Protein AF-A0AAE0DUP1-F1 (afdb_monomer)

Secondary structure (DSSP, 8-state):
-------TTGGGS-BHHHHHHHHHHTT--HHHHHHHHHHHHH--BPPEETTEEPPPBP-SB---

Radius of gyration: 15.18 Å; Cα contacts (8 Å, |Δi|>4): 55; chains: 1; bounding box: 31×41×35 Å

Foldseek 3Di:
DDDDDDDDQPQQAAQLVNVLVVCVVVPHDPVVSVVVSVVLQPDWDFDQDPNDTDDTDRRNGGRD

pLDDT: mean 71.62, std 11.89, range [48.78, 91.0]

Solvent-accessible surface area (backbone atoms only — not comparable to full-atom values): 4032 Å² total; per-residue (Å²): 140,86,85,84,84,78,66,84,60,56,49,60,64,38,45,56,71,57,52,52,52,50,42,52,73,72,65,53,54,68,72,57,52,50,52,53,52,50,54,58,57,65,48,64,46,59,55,72,57,95,89,39,78,42,78,70,40,70,56,80,45,33,73,122

Mean predicted aligned error: 10.27 Å

Structure (mmCIF, N/CA/C/O backbone):
data_AF-A0AAE0DUP1-F1
#
_entry.id   AF-A0AAE0DUP1-F1
#
loop_
_atom_site.group_PDB
_atom_site.id
_atom_site.type_symbol
_atom_site.label_atom_id
_atom_site.label_alt_id
_atom_site.label_comp_id
_atom_site.label_asym_id
_atom_site.label_entity_id
_atom_site.label_seq_id
_atom_site.pdbx_PDB_ins_code
_atom_site.Cartn_x
_atom_site.Cartn_y
_atom_site.Cartn_z
_atom_site.occupancy
_atom_site.B_iso_or_equiv
_atom_site.auth_seq_id
_atom_site.auth_comp_id
_atom_site.auth_asym_id
_atom_site.auth_atom_id
_atom_site.pdbx_PDB_model_num
ATOM 1 N N . MET A 1 1 ? 2.877 -30.802 16.181 1.00 48.78 1 MET A N 1
ATOM 2 C CA . MET A 1 1 ? 3.085 -30.495 14.748 1.00 48.78 1 MET A CA 1
ATOM 3 C C . MET A 1 1 ? 3.332 -29.005 14.621 1.00 48.78 1 MET A C 1
ATOM 5 O O . MET A 1 1 ? 2.499 -28.243 15.086 1.00 48.78 1 MET A O 1
ATOM 9 N N . ALA A 1 2 ? 4.467 -28.595 14.060 1.00 59.78 2 ALA A N 1
ATOM 10 C CA . ALA A 1 2 ? 4.743 -27.195 13.751 1.00 59.78 2 ALA A CA 1
ATOM 11 C C . ALA A 1 2 ? 4.728 -27.039 12.228 1.00 59.78 2 ALA A C 1
ATOM 13 O O . ALA A 1 2 ? 5.475 -27.728 11.536 1.00 59.78 2 ALA A O 1
ATOM 14 N N . ILE A 1 3 ? 3.847 -26.184 11.710 1.00 61.47 3 ILE A N 1
ATOM 15 C CA . ILE A 1 3 ? 3.752 -25.890 10.278 1.00 61.47 3 ILE A CA 1
ATOM 16 C C . ILE A 1 3 ? 4.476 -24.567 10.047 1.00 61.47 3 ILE A C 1
ATOM 18 O O . ILE A 1 3 ? 4.051 -23.526 10.546 1.00 61.47 3 ILE A O 1
ATOM 22 N N . LYS A 1 4 ? 5.587 -24.612 9.309 1.00 64.38 4 LYS A N 1
ATOM 23 C CA . LYS A 1 4 ? 6.313 -23.417 8.878 1.00 64.38 4 LYS A CA 1
ATOM 24 C C . LYS A 1 4 ? 5.712 -22.945 7.556 1.00 64.38 4 LYS A C 1
ATOM 26 O O . LYS A 1 4 ? 5.875 -23.605 6.535 1.00 64.38 4 LYS A O 1
ATOM 31 N N . LEU A 1 5 ? 4.998 -21.826 7.591 1.00 73.69 5 LEU A N 1
ATOM 32 C CA . LEU A 1 5 ? 4.489 -21.161 6.394 1.00 73.69 5 LEU A CA 1
ATOM 33 C C . LEU A 1 5 ? 5.564 -20.201 5.883 1.00 73.69 5 LEU A C 1
ATOM 35 O O . LEU A 1 5 ? 5.772 -19.135 6.455 1.00 73.69 5 LEU A O 1
ATOM 39 N N . ASP A 1 6 ? 6.266 -20.606 4.829 1.00 69.38 6 ASP A N 1
ATOM 40 C CA . ASP A 1 6 ? 7.192 -19.741 4.100 1.00 69.38 6 ASP A CA 1
ATOM 41 C C . ASP A 1 6 ? 6.456 -19.129 2.900 1.00 69.38 6 ASP A C 1
ATOM 43 O O . ASP A 1 6 ? 5.984 -19.844 2.013 1.00 69.38 6 ASP A O 1
ATOM 47 N N . MET A 1 7 ? 6.295 -17.804 2.891 1.00 65.31 7 MET A N 1
ATOM 48 C CA . MET A 1 7 ? 5.728 -17.085 1.750 1.00 65.31 7 MET A CA 1
ATOM 49 C C . MET A 1 7 ? 6.858 -16.586 0.855 1.00 65.31 7 MET A C 1
ATOM 51 O O . MET A 1 7 ? 7.413 -15.504 1.064 1.00 65.31 7 MET A O 1
ATOM 55 N N . SER A 1 8 ? 7.168 -17.357 -0.187 1.00 57.41 8 SER A N 1
ATOM 56 C CA . SER A 1 8 ? 8.096 -16.910 -1.224 1.00 57.41 8 SER A CA 1
ATOM 57 C C . SER A 1 8 ? 7.592 -15.606 -1.849 1.00 57.41 8 SER A C 1
ATOM 59 O O . SER A 1 8 ? 6.468 -15.543 -2.356 1.00 57.41 8 SER A O 1
ATOM 61 N N . LYS A 1 9 ? 8.438 -14.566 -1.822 1.00 61.22 9 LYS A N 1
ATOM 62 C CA . LYS A 1 9 ? 8.157 -13.239 -2.398 1.00 61.22 9 LYS A CA 1
ATOM 63 C C . LYS A 1 9 ? 6.925 -12.547 -1.801 1.00 61.22 9 LYS A C 1
ATOM 65 O O . LYS A 1 9 ? 6.152 -11.925 -2.529 1.00 61.22 9 LYS A O 1
ATOM 70 N N . ALA A 1 10 ? 6.751 -12.638 -0.481 1.00 59.94 10 ALA A N 1
ATOM 71 C CA . ALA A 1 10 ? 5.646 -12.005 0.243 1.00 59.94 10 ALA A CA 1
ATOM 72 C C . ALA A 1 10 ? 5.450 -10.530 -0.148 1.00 59.94 10 ALA A C 1
ATOM 74 O O . ALA A 1 10 ? 4.333 -10.119 -0.440 1.00 59.94 10 ALA A O 1
ATOM 75 N N . TYR A 1 11 ? 6.546 -9.775 -0.256 1.00 60.78 11 TYR A N 1
ATOM 76 C CA . TYR A 1 11 ? 6.512 -8.358 -0.606 1.00 60.78 11 TYR A CA 1
ATOM 77 C C . TYR A 1 11 ? 6.226 -8.078 -2.081 1.00 60.78 11 TYR A C 1
ATOM 79 O O . TYR A 1 11 ? 5.673 -7.030 -2.355 1.00 60.78 11 TYR A O 1
ATOM 87 N N . ASP A 1 12 ? 6.512 -8.977 -3.029 1.00 63.66 12 ASP A N 1
ATOM 88 C CA . ASP A 1 12 ? 6.220 -8.729 -4.456 1.00 63.66 12 ASP A CA 1
ATOM 89 C C . ASP A 1 12 ? 4.735 -8.984 -4.794 1.00 63.66 12 ASP A C 1
ATOM 91 O O . ASP A 1 12 ? 4.239 -8.569 -5.840 1.00 6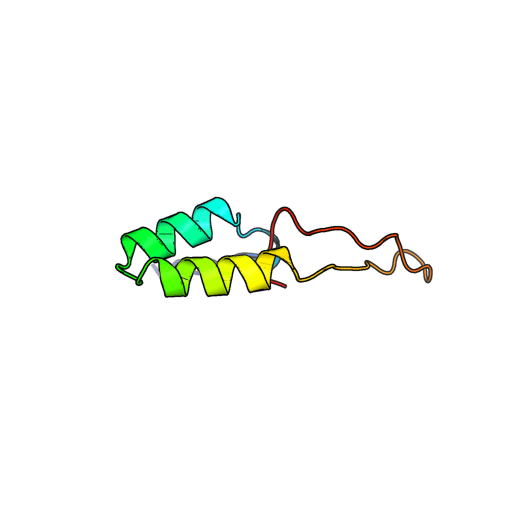3.66 12 ASP A O 1
ATOM 95 N N . ARG A 1 13 ? 4.019 -9.713 -3.927 1.00 64.25 13 ARG A N 1
ATOM 96 C CA . ARG A 1 13 ? 2.650 -10.192 -4.181 1.00 64.25 13 ARG A CA 1
ATOM 97 C C . ARG A 1 13 ? 1.574 -9.479 -3.374 1.00 64.25 13 ARG A C 1
ATOM 99 O O . ARG A 1 13 ? 0.404 -9.808 -3.546 1.00 64.25 13 ARG A O 1
ATOM 106 N N . VAL A 1 14 ? 1.940 -8.535 -2.507 1.00 69.12 14 VAL A N 1
ATOM 107 C CA . VAL A 1 14 ? 0.946 -7.774 -1.743 1.00 69.12 14 VAL A CA 1
ATOM 108 C C . VAL A 1 14 ? 0.090 -6.963 -2.710 1.00 69.12 14 VAL A C 1
ATOM 110 O O . VAL A 1 14 ? 0.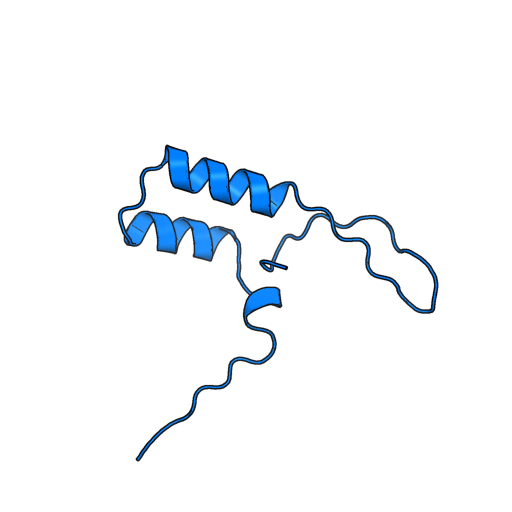587 -6.085 -3.414 1.00 69.12 14 VAL A O 1
ATOM 113 N N . GLU A 1 15 ? -1.205 -7.255 -2.751 1.00 73.50 15 GLU A N 1
ATOM 114 C CA . GLU A 1 15 ? -2.167 -6.405 -3.442 1.00 73.50 15 GLU A CA 1
ATOM 115 C C . GLU A 1 15 ? -2.386 -5.133 -2.622 1.00 73.50 15 GLU A C 1
ATOM 117 O O . GLU A 1 15 ? -2.644 -5.187 -1.420 1.00 73.50 15 GLU A O 1
ATOM 122 N N . LEU A 1 16 ? -2.263 -3.973 -3.266 1.00 75.00 16 LEU A N 1
ATOM 123 C CA . LEU A 1 16 ? -2.330 -2.682 -2.576 1.00 75.00 16 LEU A CA 1
ATOM 124 C C . LEU A 1 16 ? -3.715 -2.429 -1.968 1.00 75.00 16 LEU A C 1
ATOM 126 O O . LEU A 1 16 ? -3.818 -1.972 -0.835 1.00 75.00 16 LEU A O 1
ATOM 130 N N . ASP A 1 17 ? -4.768 -2.834 -2.677 1.00 78.56 17 ASP A N 1
ATOM 131 C CA . ASP A 1 17 ? -6.149 -2.812 -2.181 1.00 78.56 17 ASP A CA 1
ATOM 132 C C . ASP A 1 17 ? -6.329 -3.697 -0.931 1.00 78.56 17 ASP A C 1
ATOM 134 O O . ASP A 1 17 ? -7.030 -3.329 0.013 1.00 78.56 17 ASP A O 1
ATOM 138 N N . PHE A 1 18 ? -5.627 -4.835 -0.864 1.00 81.50 18 PHE A N 1
ATOM 139 C CA . PHE A 1 18 ? -5.618 -5.677 0.330 1.00 81.50 18 PHE A CA 1
ATOM 140 C C . PHE A 1 18 ? -4.909 -4.985 1.498 1.00 81.50 18 PHE A C 1
ATOM 142 O O . PHE A 1 18 ? -5.424 -5.000 2.615 1.00 81.50 18 PHE A O 1
ATOM 149 N N . LEU A 1 19 ? -3.762 -4.343 1.254 1.00 82.06 19 LEU A N 1
ATOM 150 C CA . LEU A 1 19 ? -3.045 -3.596 2.286 1.00 82.06 19 LEU A CA 1
ATOM 151 C C . LEU A 1 19 ? -3.907 -2.456 2.848 1.00 82.06 19 LEU A C 1
ATOM 153 O O . LEU A 1 19 ? -4.008 -2.318 4.066 1.00 82.06 19 LEU A O 1
ATOM 157 N N . GLU A 1 20 ? -4.565 -1.681 1.983 1.00 84.19 20 GLU A N 1
ATOM 158 C CA . GLU A 1 20 ? -5.472 -0.601 2.386 1.00 84.19 20 GLU A CA 1
ATOM 159 C C . GLU A 1 20 ? -6.605 -1.123 3.275 1.00 84.19 20 GLU A C 1
ATOM 161 O O . GLU A 1 20 ? -6.835 -0.608 4.373 1.00 84.19 20 GLU A O 1
ATOM 166 N N . LYS A 1 21 ? -7.264 -2.208 2.851 1.00 86.38 21 LYS A N 1
ATOM 167 C CA . LYS A 1 21 ? -8.347 -2.849 3.609 1.00 86.38 21 LYS A CA 1
ATOM 168 C C . LYS A 1 21 ? -7.875 -3.409 4.946 1.00 86.38 21 LYS A C 1
ATOM 170 O O . LYS A 1 21 ? -8.596 -3.300 5.937 1.00 86.38 21 LYS A O 1
ATOM 175 N N . VAL A 1 22 ? -6.675 -3.987 5.006 1.00 89.06 22 VAL A N 1
ATOM 176 C CA . VAL A 1 22 ? -6.084 -4.476 6.260 1.00 89.06 22 VAL A CA 1
ATOM 177 C C . VAL A 1 22 ? -5.786 -3.315 7.201 1.00 89.06 22 VAL A C 1
ATOM 179 O O . VAL A 1 22 ? -6.159 -3.385 8.368 1.00 89.06 22 VAL A O 1
ATOM 182 N N . MET A 1 23 ? -5.184 -2.228 6.713 1.00 86.62 23 MET A N 1
ATOM 183 C CA . MET A 1 23 ? -4.915 -1.047 7.536 1.00 86.62 23 MET A CA 1
ATOM 184 C C . MET A 1 23 ? -6.216 -0.394 8.029 1.00 86.62 23 MET A C 1
ATOM 186 O O . MET A 1 23 ? -6.327 -0.037 9.201 1.00 86.62 23 MET A O 1
ATOM 190 N N . SER A 1 24 ? -7.242 -0.325 7.181 1.00 88.56 24 SER A N 1
ATOM 191 C CA . SER A 1 24 ? -8.571 0.145 7.582 1.00 88.56 24 SER A CA 1
ATOM 192 C C . SER A 1 24 ? -9.172 -0.742 8.679 1.00 88.56 24 SER A C 1
ATOM 194 O O . SER A 1 24 ? -9.629 -0.246 9.708 1.00 88.56 24 SER A O 1
ATOM 196 N N . ARG A 1 25 ? -9.083 -2.068 8.526 1.00 88.88 25 ARG A N 1
ATOM 197 C CA . ARG A 1 25 ? -9.599 -3.033 9.507 1.00 88.88 25 ARG A CA 1
ATOM 198 C C . ARG A 1 25 ? -8.822 -3.049 10.825 1.00 88.88 25 ARG A C 1
ATOM 200 O O . ARG A 1 25 ? -9.406 -3.350 11.861 1.00 88.88 25 ARG A O 1
ATOM 207 N N . LEU A 1 26 ? -7.529 -2.731 10.797 1.00 89.50 26 LEU A N 1
ATOM 208 C CA . LEU A 1 26 ? -6.691 -2.589 11.991 1.00 89.50 26 LEU A CA 1
ATOM 209 C C . LEU A 1 26 ? -6.949 -1.275 12.751 1.00 89.50 26 LEU A C 1
ATOM 211 O O . LEU A 1 26 ? -6.398 -1.090 13.832 1.00 89.50 26 LEU A O 1
ATOM 215 N N . GLY A 1 27 ? -7.797 -0.385 12.223 1.00 91.00 27 GLY A N 1
ATOM 216 C CA . GLY A 1 27 ? -8.183 0.861 12.888 1.00 91.00 27 GLY A CA 1
ATOM 217 C C . GLY A 1 27 ? -7.205 2.014 12.666 1.00 91.00 27 GLY A C 1
ATOM 218 O O . GLY A 1 27 ? -7.211 2.975 13.435 1.00 91.00 27 GLY A O 1
ATOM 219 N N . PHE A 1 28 ? -6.362 1.945 11.631 1.00 88.25 28 PHE A N 1
ATOM 220 C CA . PHE A 1 28 ? -5.523 3.083 11.267 1.00 88.25 28 PHE A CA 1
ATOM 221 C C . PHE A 1 28 ? -6.385 4.260 10.789 1.00 88.25 28 PHE A C 1
ATOM 223 O O . PHE A 1 28 ? -7.405 4.093 10.122 1.00 88.25 28 PHE A O 1
ATOM 230 N N . LEU A 1 29 ? -5.953 5.480 11.114 1.00 90.56 29 LEU A N 1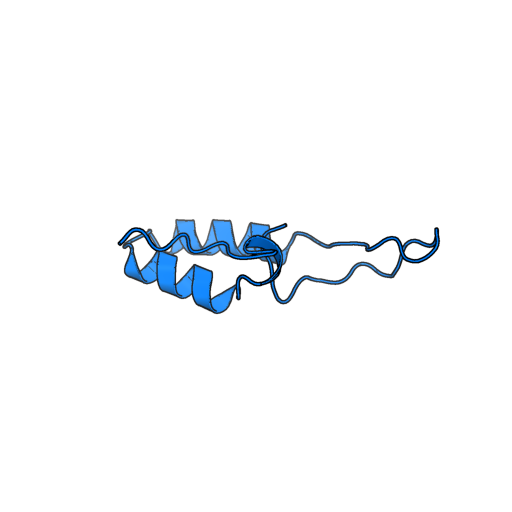
ATOM 231 C CA . LEU A 1 29 ? -6.608 6.705 10.658 1.00 90.56 29 LEU A CA 1
ATOM 232 C C . LEU A 1 29 ? -6.543 6.808 9.130 1.00 90.56 29 LEU A C 1
ATOM 234 O O . LEU A 1 29 ? -5.465 6.675 8.551 1.00 90.56 29 LEU A O 1
ATOM 238 N N . ASN A 1 30 ? -7.660 7.156 8.487 1.00 87.56 30 ASN A N 1
ATOM 239 C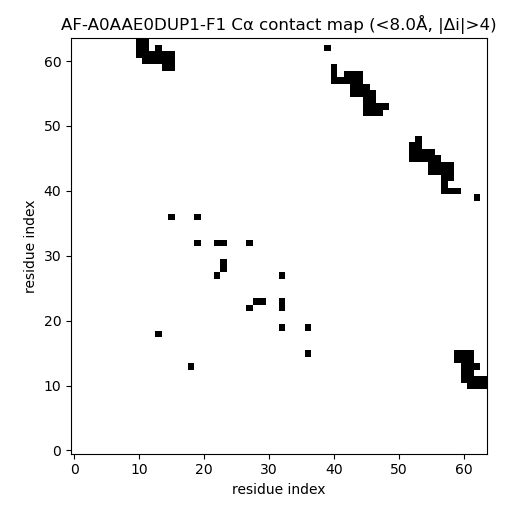 CA . ASN A 1 30 ? -7.753 7.277 7.024 1.00 87.56 30 ASN A CA 1
ATOM 240 C C . ASN A 1 30 ? -6.665 8.178 6.414 1.00 87.56 30 ASN A C 1
ATOM 242 O O . ASN A 1 30 ? -6.118 7.859 5.364 1.00 87.56 30 ASN A O 1
ATOM 246 N N . GLY A 1 31 ? -6.291 9.274 7.086 1.00 89.56 31 GLY A N 1
ATOM 247 C CA . GLY A 1 31 ? -5.204 10.144 6.618 1.00 89.56 31 GLY A CA 1
ATOM 248 C C . GLY A 1 31 ? -3.828 9.467 6.634 1.00 89.56 31 GLY A C 1
ATOM 249 O O . GLY A 1 31 ? -2.986 9.744 5.782 1.00 89.56 31 GLY A O 1
ATOM 250 N N . TRP A 1 32 ? -3.604 8.549 7.575 1.00 87.06 32 TRP A N 1
ATOM 251 C CA . TRP A 1 32 ? -2.371 7.771 7.673 1.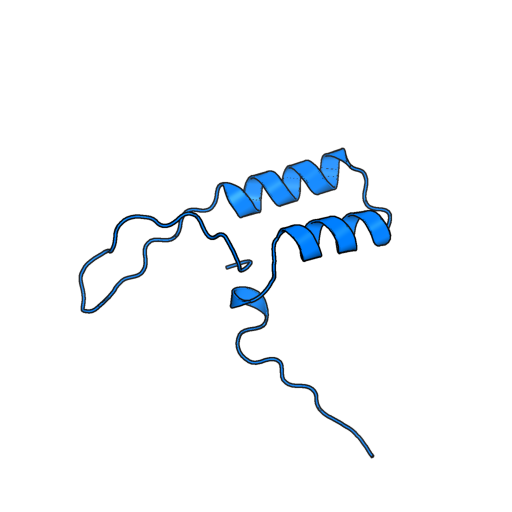00 87.06 32 TRP A CA 1
ATOM 252 C C . TRP A 1 32 ? -2.327 6.671 6.608 1.00 87.06 32 TRP A C 1
ATOM 254 O O . TRP A 1 32 ? -1.318 6.522 5.923 1.00 87.06 32 TRP A O 1
ATOM 264 N N . ILE A 1 33 ? -3.458 5.992 6.391 1.00 87.75 33 ILE A N 1
ATOM 265 C CA . ILE A 1 33 ? -3.644 5.020 5.305 1.00 87.75 33 ILE A CA 1
ATOM 266 C C . ILE A 1 33 ? -3.382 5.688 3.952 1.00 87.75 33 ILE A C 1
ATOM 268 O O . ILE A 1 33 ? -2.557 5.206 3.182 1.00 87.75 33 ILE A O 1
ATOM 272 N N . HIS A 1 34 ? -4.006 6.839 3.688 1.00 86.62 34 HIS A N 1
ATOM 273 C CA . HIS A 1 34 ? -3.833 7.573 2.434 1.00 86.62 34 HIS A CA 1
ATOM 274 C C . HIS A 1 34 ? -2.375 7.983 2.197 1.00 86.62 34 HIS A C 1
ATOM 276 O O . HIS A 1 34 ? -1.871 7.877 1.082 1.00 86.62 34 HIS A O 1
ATOM 282 N N . ARG A 1 35 ? -1.664 8.400 3.252 1.00 86.00 35 ARG A N 1
ATOM 283 C CA . ARG A 1 35 ? -0.244 8.749 3.157 1.00 86.00 35 ARG A CA 1
ATOM 284 C C . ARG A 1 35 ? 0.614 7.534 2.793 1.00 86.00 35 ARG A C 1
ATOM 286 O O . ARG A 1 35 ? 1.470 7.654 1.924 1.00 86.00 35 ARG A O 1
ATOM 293 N N . ILE A 1 36 ? 0.366 6.373 3.401 1.00 84.69 36 ILE A N 1
ATOM 294 C CA . ILE A 1 36 ? 1.072 5.127 3.063 1.00 84.69 36 ILE A CA 1
ATOM 295 C C . ILE A 1 36 ? 0.764 4.704 1.627 1.00 84.69 36 ILE A C 1
ATOM 297 O O . ILE A 1 36 ? 1.685 4.447 0.858 1.00 84.69 36 ILE A O 1
ATOM 301 N N . MET A 1 37 ? -0.510 4.705 1.236 1.00 83.06 37 MET A N 1
ATOM 302 C CA . MET A 1 37 ? -0.925 4.353 -0.123 1.00 83.06 37 MET A CA 1
ATOM 303 C C . MET A 1 37 ? -0.336 5.305 -1.171 1.00 83.06 37 MET A C 1
ATOM 305 O O . MET A 1 37 ? 0.070 4.859 -2.241 1.00 83.06 37 MET A O 1
ATOM 309 N N . SER A 1 38 ? -0.211 6.598 -0.858 1.00 81.81 38 SER A N 1
ATOM 310 C CA . SER A 1 38 ? 0.444 7.577 -1.731 1.00 81.81 38 SER A CA 1
ATOM 311 C C . SER A 1 38 ? 1.928 7.262 -1.933 1.00 81.81 38 SER A C 1
ATOM 313 O O . SER A 1 38 ? 2.396 7.275 -3.067 1.00 81.81 38 SER A O 1
ATOM 315 N N . PHE A 1 39 ? 2.663 6.896 -0.878 1.00 79.88 39 PHE A N 1
ATOM 316 C CA . PHE A 1 39 ? 4.065 6.489 -1.021 1.00 79.88 39 PHE A CA 1
ATOM 317 C C . PHE A 1 39 ? 4.216 5.219 -1.857 1.00 79.88 39 PHE A C 1
ATOM 319 O O . PHE A 1 39 ? 5.066 5.161 -2.742 1.00 79.88 39 PHE A O 1
ATOM 326 N N . VAL A 1 40 ? 3.371 4.223 -1.604 1.00 76.19 40 VAL A N 1
ATOM 327 C CA . VAL A 1 40 ? 3.455 2.921 -2.271 1.00 76.19 40 VAL A CA 1
ATOM 328 C C . VAL A 1 40 ? 3.093 3.010 -3.760 1.00 76.19 40 VAL A C 1
ATOM 330 O O . VAL A 1 40 ? 3.697 2.330 -4.580 1.00 76.19 40 VAL A O 1
ATOM 333 N N . THR A 1 41 ? 2.148 3.877 -4.131 1.00 71.19 41 THR A N 1
ATOM 334 C CA . THR A 1 41 ? 1.751 4.095 -5.537 1.00 71.19 41 THR A CA 1
ATOM 335 C C . THR A 1 41 ? 2.702 5.014 -6.306 1.00 71.19 41 THR A C 1
ATOM 337 O O . THR A 1 41 ? 2.787 4.923 -7.529 1.00 71.19 41 THR A O 1
ATOM 340 N N . MET A 1 42 ? 3.419 5.902 -5.610 1.00 67.06 42 MET A N 1
ATOM 341 C CA . MET A 1 42 ? 4.348 6.863 -6.215 1.00 67.06 42 MET A CA 1
ATOM 342 C C . MET A 1 42 ? 5.733 6.269 -6.492 1.00 67.06 42 MET A C 1
ATOM 344 O O . MET A 1 42 ? 6.484 6.781 -7.326 1.00 67.06 42 MET A O 1
ATOM 348 N N . VAL A 1 43 ? 6.080 5.179 -5.816 1.00 65.25 43 VAL A N 1
ATOM 349 C CA . VAL A 1 43 ? 7.292 4.426 -6.108 1.00 65.25 43 VAL A CA 1
ATOM 350 C C . VAL A 1 43 ? 7.169 3.800 -7.503 1.00 65.25 43 VAL A C 1
ATOM 352 O O . VAL A 1 43 ? 6.289 2.989 -7.771 1.00 65.25 43 VAL A O 1
ATOM 355 N N . SER A 1 44 ? 8.058 4.198 -8.413 1.00 58.28 44 SER A N 1
ATOM 356 C CA . SER A 1 44 ? 8.149 3.648 -9.768 1.00 58.28 44 SER A CA 1
ATOM 357 C C . SER A 1 44 ? 9.376 2.752 -9.877 1.00 58.28 44 SER A C 1
ATOM 359 O O . SER A 1 44 ? 10.489 3.146 -9.523 1.00 58.28 44 SER A O 1
ATOM 361 N N . PHE A 1 45 ? 9.177 1.529 -10.367 1.00 63.28 45 PHE A N 1
ATOM 362 C CA . PHE A 1 45 ? 10.253 0.556 -10.512 1.00 63.28 45 PHE A CA 1
ATOM 363 C C . PHE A 1 45 ? 10.714 0.470 -11.953 1.00 63.28 45 PHE A C 1
ATOM 365 O O . PHE A 1 45 ? 9.913 0.252 -12.858 1.00 63.28 45 PHE A O 1
ATOM 372 N N . SER A 1 46 ? 12.024 0.548 -12.166 1.00 56.75 46 SER A N 1
ATOM 373 C CA . SER A 1 46 ? 12.632 0.086 -13.409 1.00 56.75 46 SER A CA 1
ATOM 374 C C . SER A 1 46 ? 13.282 -1.270 -13.155 1.00 56.75 46 SER A C 1
ATOM 376 O O . SER A 1 46 ? 14.127 -1.429 -12.276 1.00 56.75 46 SER A O 1
ATOM 378 N N . SER A 1 47 ? 12.835 -2.289 -13.888 1.00 55.88 47 SER A N 1
ATOM 379 C CA . SER A 1 47 ? 13.481 -3.601 -13.852 1.00 55.88 47 SER A CA 1
ATOM 380 C C . SER A 1 47 ? 14.601 -3.631 -14.886 1.00 55.88 47 SER A C 1
ATOM 382 O O . SER A 1 47 ? 14.393 -3.294 -16.051 1.00 55.88 47 SER A O 1
ATOM 384 N N . LEU A 1 48 ? 15.795 -4.038 -14.462 1.00 64.88 48 LEU A N 1
ATOM 385 C CA . LEU A 1 48 ? 16.913 -4.316 -15.359 1.00 64.88 48 LEU A CA 1
ATOM 386 C C . LEU A 1 48 ? 16.736 -5.720 -15.939 1.00 64.88 48 LEU A C 1
ATOM 388 O O . LEU A 1 48 ? 16.908 -6.713 -15.234 1.00 64.88 48 LEU A O 1
ATOM 392 N N . VAL A 1 49 ? 16.400 -5.807 -17.225 1.0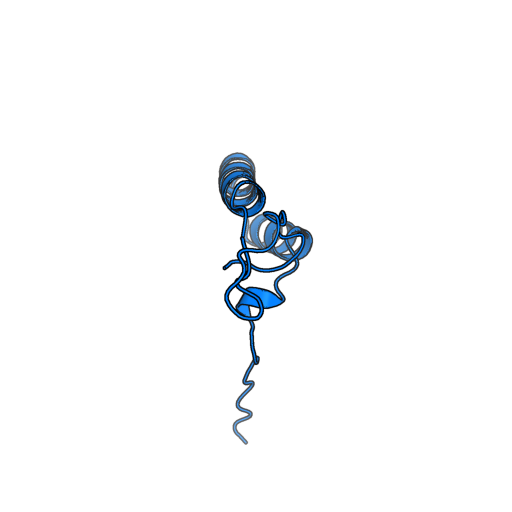0 64.81 49 VAL A N 1
ATOM 393 C CA . VAL A 1 49 ? 16.294 -7.083 -17.943 1.00 64.81 49 VAL A CA 1
ATOM 394 C C . VAL A 1 49 ? 17.435 -7.149 -18.953 1.00 64.81 49 VAL A C 1
ATOM 396 O O . VAL A 1 49 ? 17.537 -6.305 -19.842 1.00 64.81 49 VAL A 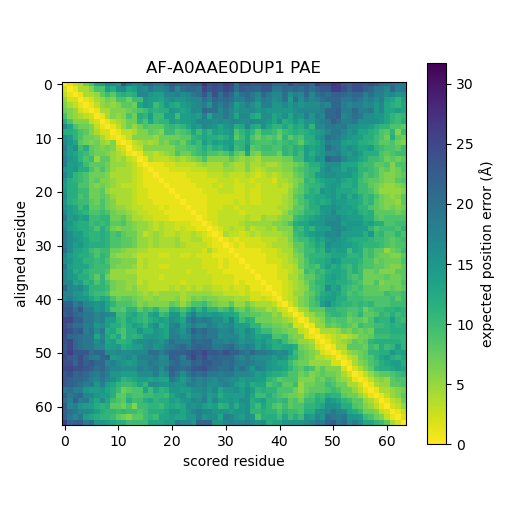O 1
ATOM 399 N N . ASN A 1 50 ? 18.325 -8.135 -18.801 1.00 69.06 50 ASN A N 1
ATOM 400 C CA . ASN A 1 50 ? 19.481 -8.356 -19.684 1.00 69.06 50 ASN A CA 1
ATOM 401 C C . ASN A 1 50 ? 20.366 -7.106 -19.889 1.00 69.06 50 ASN A C 1
ATOM 403 O O . ASN A 1 50 ? 20.789 -6.807 -21.005 1.00 69.06 50 ASN A O 1
ATOM 407 N N . GLY A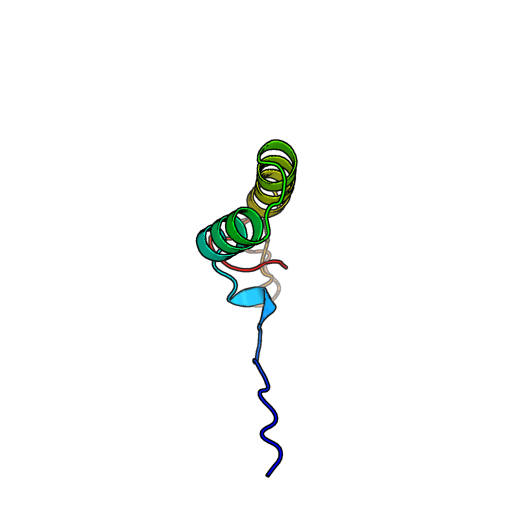 1 51 ? 20.617 -6.346 -18.815 1.00 66.25 51 GLY A N 1
ATOM 408 C CA . GLY A 1 51 ? 21.488 -5.163 -18.842 1.00 66.25 51 GLY A CA 1
ATOM 409 C C . GLY A 1 51 ? 20.861 -3.903 -19.449 1.00 66.25 51 GLY A C 1
ATOM 410 O O . GLY A 1 51 ? 21.542 -2.888 -19.563 1.00 66.25 51 GLY A O 1
ATOM 411 N N . ARG A 1 52 ? 19.572 -3.933 -19.815 1.00 60.94 52 ARG A N 1
ATOM 412 C CA . ARG A 1 52 ? 18.823 -2.750 -20.259 1.00 60.94 52 ARG A CA 1
ATOM 413 C C . ARG A 1 52 ? 17.789 -2.363 -19.209 1.00 60.94 52 ARG A C 1
ATOM 415 O O . ARG A 1 52 ? 17.056 -3.213 -18.705 1.00 60.94 52 ARG A O 1
ATOM 422 N N . VAL A 1 53 ? 17.749 -1.076 -18.876 1.00 66.94 53 VAL A N 1
ATOM 423 C CA . VAL A 1 53 ? 16.733 -0.501 -17.990 1.00 66.94 53 VAL A CA 1
ATOM 424 C C . VAL A 1 53 ? 15.410 -0.498 -18.753 1.00 66.94 53 VAL A C 1
ATOM 426 O O . VAL A 1 53 ? 15.283 0.190 -19.767 1.00 66.94 53 VAL A O 1
ATOM 429 N N . CYS A 1 54 ? 14.444 -1.307 -18.317 1.00 65.56 54 CYS A N 1
ATOM 430 C CA . CYS A 1 54 ? 13.096 -1.257 -18.871 1.00 65.56 54 CYS A CA 1
ATOM 431 C C . CYS A 1 54 ? 12.366 0.005 -18.400 1.00 65.56 54 CYS A C 1
ATOM 433 O O . CYS A 1 54 ? 12.695 0.583 -17.362 1.00 65.56 54 CYS A O 1
ATOM 435 N N . VAL A 1 55 ? 11.362 0.410 -19.184 1.00 66.31 55 VAL A N 1
ATOM 436 C CA . VAL A 1 55 ? 10.489 1.555 -18.895 1.00 66.31 55 VAL A CA 1
ATOM 437 C C . VAL A 1 55 ? 9.988 1.462 -17.447 1.00 66.31 55 VAL A C 1
ATOM 439 O O . VAL A 1 55 ? 9.613 0.364 -17.028 1.00 66.31 55 VAL A O 1
ATOM 442 N N . PRO A 1 56 ? 10.001 2.565 -16.675 1.00 61.72 56 PRO A N 1
ATOM 443 C CA . PRO A 1 56 ? 9.486 2.563 -15.315 1.00 61.72 56 PRO A CA 1
ATOM 444 C C . PRO A 1 56 ? 8.032 2.088 -15.309 1.00 61.72 56 PRO A C 1
ATOM 446 O O . PRO A 1 56 ? 7.170 2.655 -15.981 1.00 61.72 56 PRO A O 1
ATOM 449 N N . VAL A 1 57 ? 7.780 1.018 -14.562 1.00 62.28 57 VAL A N 1
ATOM 450 C CA . VAL A 1 57 ? 6.454 0.443 -14.363 1.00 62.28 57 VAL A CA 1
ATOM 451 C C . VAL A 1 57 ? 5.947 0.921 -13.012 1.00 62.28 57 VAL A C 1
ATOM 453 O O . VAL A 1 57 ? 6.648 0.823 -12.001 1.00 62.28 57 VAL A O 1
ATOM 456 N N . ILE A 1 58 ? 4.720 1.435 -12.999 1.00 61.94 58 ILE A N 1
ATOM 457 C CA . ILE A 1 58 ? 4.004 1.709 -11.756 1.00 61.94 58 ILE A CA 1
ATOM 458 C C . ILE A 1 58 ? 3.555 0.349 -11.204 1.00 61.94 58 ILE A C 1
ATOM 460 O O . ILE A 1 58 ? 2.814 -0.365 -11.889 1.00 61.94 58 ILE A O 1
ATOM 464 N N . PRO A 1 59 ? 4.021 -0.060 -10.015 1.00 61.62 59 PRO A N 1
ATOM 465 C CA . PRO A 1 59 ? 3.673 -1.350 -9.450 1.00 61.62 59 PRO A CA 1
ATOM 466 C C . PRO A 1 59 ? 2.184 -1.371 -9.100 1.00 61.62 59 PRO A C 1
ATOM 468 O O . PRO A 1 59 ? 1.720 -0.700 -8.187 1.00 61.62 59 PRO A O 1
ATOM 471 N N . SER A 1 60 ? 1.415 -2.192 -9.812 1.00 59.16 60 SER A N 1
ATOM 472 C CA . SER A 1 60 ? 0.035 -2.517 -9.429 1.00 59.16 60 SER A CA 1
ATOM 473 C C . SER A 1 60 ? -0.030 -3.498 -8.247 1.00 59.16 60 SER A C 1
ATOM 475 O O . SER A 1 60 ? -1.094 -3.703 -7.667 1.00 59.16 60 SER A O 1
ATOM 477 N N . ARG A 1 61 ? 1.092 -4.163 -7.931 1.00 58.59 61 ARG A N 1
ATOM 478 C CA . ARG A 1 61 ? 1.254 -5.159 -6.862 1.00 58.59 61 ARG A CA 1
ATOM 479 C C . ARG A 1 61 ? 2.674 -5.087 -6.296 1.00 58.59 61 ARG A C 1
ATOM 481 O O . ARG A 1 61 ? 3.618 -4.871 -7.052 1.00 58.59 61 ARG A O 1
ATOM 488 N N . GLY A 1 62 ? 2.789 -5.335 -4.997 1.00 59.41 62 GLY A N 1
ATOM 489 C CA . GLY A 1 62 ? 4.039 -5.425 -4.255 1.00 59.41 6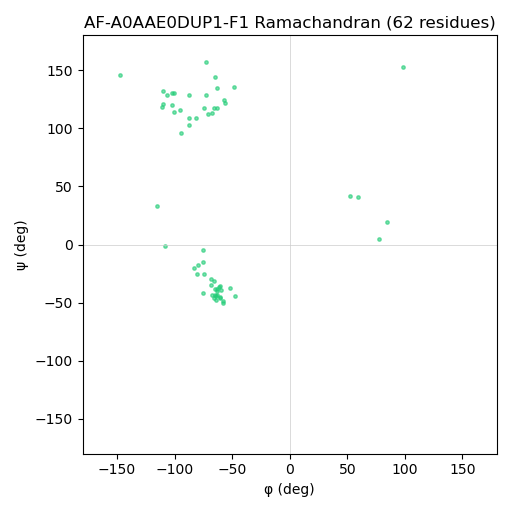2 GLY A CA 1
ATOM 490 C C . GLY A 1 62 ? 4.436 -4.148 -3.500 1.00 59.41 62 GLY A C 1
ATOM 491 O O . GLY A 1 62 ? 4.055 -3.048 -3.877 1.00 59.41 62 GLY A O 1
ATOM 492 N N . LEU A 1 63 ? 5.188 -4.325 -2.410 1.00 58.56 63 LEU A N 1
ATOM 493 C CA . LEU A 1 63 ? 5.696 -3.304 -1.477 1.00 58.56 63 LEU A CA 1
ATOM 494 C C . LEU A 1 63 ? 7.222 -3.214 -1.500 1.00 58.56 63 LEU A C 1
ATOM 496 O O . LEU A 1 63 ? 7.858 -3.039 -0.458 1.00 58.56 63 LEU A O 1
ATOM 500 N N . ARG A 1 64 ? 7.814 -3.451 -2.666 1.00 55.25 64 ARG A N 1
ATOM 501 C CA . ARG A 1 64 ? 9.250 -3.260 -2.812 1.00 55.25 64 ARG A CA 1
ATOM 502 C C . ARG A 1 64 ? 9.588 -1.784 -2.910 1.00 55.25 64 ARG A C 1
ATOM 504 O O . ARG A 1 64 ? 8.628 -1.000 -3.070 1.00 55.25 64 ARG A O 1
#

Nearest PDB structures (foldseek):
  8ibz-assembly1_C  TM=8.224E-01  e=1.162E-02  Bombyx mori
  8gh6-assembly1_A  TM=8.330E-01  e=1.431E-02  Bombyx mori
  8ibx-assembly1_C  TM=7.986E-01  e=7.033E-02  Bombyx mori
  7pub-assembly1_DA  TM=6.766E-01  e=2.402E+00  Trypanosoma brucei brucei

Sequence (64 aa):
MAIKLDMSKAYDRVELDFLEKVMSRLGFLNGWIHRIMSFVTMVSFSSLVNGRVCVPVIPSRGLR

Organism: NCBI:txid43782